Protein AF-A0A920JRN1-F1 (afdb_monomer)

Foldseek 3Di:
DDPVPDQEAEEEEAECPDPVQVVQVVVVVVVVVVVHHYHYDYDPAADDDPDAHQEYEYEDPVCVVNQVVSCVVHVNHAYAYAADPPDPPPVPHDDYDDPPDD

Mean predicted aligned error: 10.33 Å

Structure (mmCIF, N/CA/C/O backbone):
data_AF-A0A920JRN1-F1
#
_entry.id   AF-A0A920JRN1-F1
#
loop_
_atom_site.group_PDB
_atom_site.id
_atom_site.type_symbol
_atom_site.label_atom_id
_atom_site.label_alt_id
_atom_site.label_comp_id
_atom_site.label_asym_id
_atom_site.label_entity_id
_atom_site.label_seq_id
_atom_site.pdbx_PDB_ins_code
_atom_site.Cartn_x
_atom_site.Cartn_y
_atom_site.Cartn_z
_atom_site.occupancy
_atom_site.B_iso_or_equiv
_atom_site.auth_seq_id
_atom_site.auth_comp_id
_atom_site.auth_asym_id
_atom_site.auth_atom_id
_atom_site.pdbx_PDB_model_num
ATOM 1 N N . MET A 1 1 ? -15.889 -10.447 0.882 1.00 42.00 1 MET A N 1
ATOM 2 C CA . MET A 1 1 ? -16.124 -9.885 2.232 1.00 42.00 1 MET A CA 1
ATOM 3 C C . MET A 1 1 ? -15.743 -8.413 2.222 1.00 42.00 1 MET A C 1
ATOM 5 O O . MET A 1 1 ? -14.737 -8.068 1.616 1.00 42.00 1 MET A O 1
ATOM 9 N N . SER A 1 2 ? -16.581 -7.541 2.784 1.00 43.56 2 SER A N 1
ATOM 10 C CA . SER A 1 2 ? -16.414 -6.084 2.690 1.00 43.56 2 SER A CA 1
ATOM 11 C C . SER A 1 2 ? -15.403 -5.582 3.729 1.00 43.56 2 SER A C 1
ATOM 13 O O . SER A 1 2 ? -15.523 -5.927 4.901 1.00 43.56 2 SER A O 1
ATOM 15 N N . LEU A 1 3 ? -14.451 -4.722 3.333 1.00 55.94 3 LEU A N 1
ATOM 16 C CA . LEU A 1 3 ? -13.440 -4.097 4.218 1.00 55.94 3 LEU A CA 1
ATOM 17 C C . LEU A 1 3 ? -14.038 -3.385 5.450 1.00 55.94 3 LEU A C 1
ATOM 19 O O . LEU A 1 3 ? -13.334 -3.086 6.416 1.00 55.94 3 LEU A O 1
ATOM 23 N N . LYS A 1 4 ? -15.347 -3.108 5.434 1.00 52.81 4 LYS A N 1
ATOM 24 C CA . LYS A 1 4 ? -16.069 -2.517 6.563 1.00 52.81 4 LYS A CA 1
ATOM 25 C C . LYS A 1 4 ? -16.110 -3.432 7.794 1.00 52.81 4 LYS A C 1
ATOM 27 O O . LYS A 1 4 ? -16.035 -2.899 8.891 1.00 52.81 4 LYS A O 1
ATOM 32 N N . GLN A 1 5 ? -16.131 -4.757 7.627 1.00 54.44 5 GLN A N 1
ATOM 33 C CA . GLN A 1 5 ? -16.339 -5.722 8.723 1.00 54.44 5 GLN A CA 1
ATOM 34 C C . GLN A 1 5 ? -15.051 -6.262 9.368 1.00 54.44 5 GLN A C 1
ATOM 36 O O . GLN A 1 5 ? -15.131 -7.003 10.339 1.00 54.44 5 GLN A O 1
ATOM 41 N N . LYS A 1 6 ? -13.870 -5.920 8.841 1.00 61.44 6 LYS A N 1
ATOM 42 C CA . LYS A 1 6 ? -12.588 -6.355 9.414 1.00 61.44 6 LYS A CA 1
ATOM 43 C C . LYS A 1 6 ? -12.143 -5.387 10.514 1.00 61.44 6 LYS A C 1
ATOM 45 O O . LYS A 1 6 ? -12.076 -4.179 10.253 1.00 61.44 6 LYS A O 1
ATOM 50 N N . GLU A 1 7 ? -11.869 -5.925 11.704 1.00 68.50 7 GLU A N 1
ATOM 51 C CA . GLU A 1 7 ? -11.323 -5.192 12.861 1.00 68.50 7 GLU A CA 1
ATOM 52 C C . GLU A 1 7 ? -9.880 -4.736 12.612 1.00 68.50 7 GLU A C 1
ATOM 54 O O . GLU A 1 7 ? -9.510 -3.621 12.973 1.00 68.50 7 GLU A O 1
ATOM 59 N N . GLU A 1 8 ? -9.106 -5.556 11.896 1.00 81.44 8 GLU A N 1
ATOM 60 C CA . GLU A 1 8 ? -7.723 -5.276 11.521 1.00 81.44 8 GLU A CA 1
ATOM 61 C C . GLU A 1 8 ? -7.555 -5.297 9.995 1.00 81.44 8 GLU A C 1
ATOM 63 O O . GLU A 1 8 ? -7.999 -6.230 9.316 1.00 81.44 8 GLU A O 1
ATOM 68 N N . ILE A 1 9 ? -6.921 -4.259 9.443 1.00 87.38 9 ILE A N 1
ATOM 69 C CA . ILE 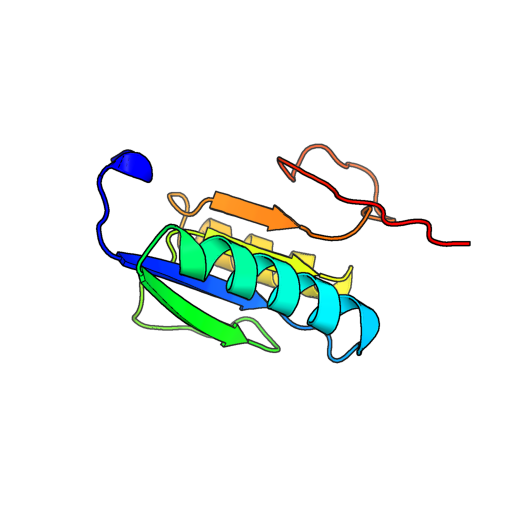A 1 9 ? -6.633 -4.131 8.010 1.00 87.38 9 ILE A CA 1
ATOM 70 C C . ILE A 1 9 ? -5.138 -4.332 7.778 1.00 87.38 9 ILE A C 1
ATOM 72 O O . ILE A 1 9 ? -4.314 -3.602 8.326 1.00 87.38 9 ILE A O 1
ATOM 76 N N . THR A 1 10 ? -4.784 -5.287 6.914 1.00 89.69 10 THR A N 1
ATOM 77 C CA . THR A 1 10 ? -3.394 -5.471 6.478 1.00 89.69 10 THR A CA 1
ATOM 78 C C . THR A 1 10 ? -3.097 -4.609 5.254 1.00 89.69 10 THR A C 1
AT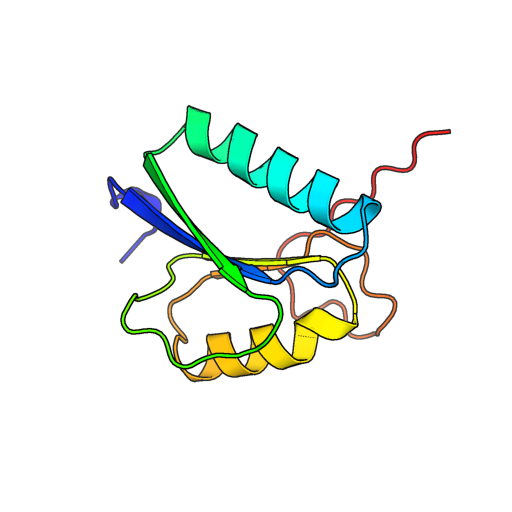OM 80 O O . THR A 1 10 ? -3.723 -4.764 4.203 1.00 89.69 10 THR A O 1
ATOM 83 N N . ILE A 1 11 ? -2.124 -3.713 5.384 1.00 89.62 11 ILE A N 1
ATOM 84 C CA . ILE A 1 11 ? -1.667 -2.799 4.342 1.00 89.62 11 ILE A CA 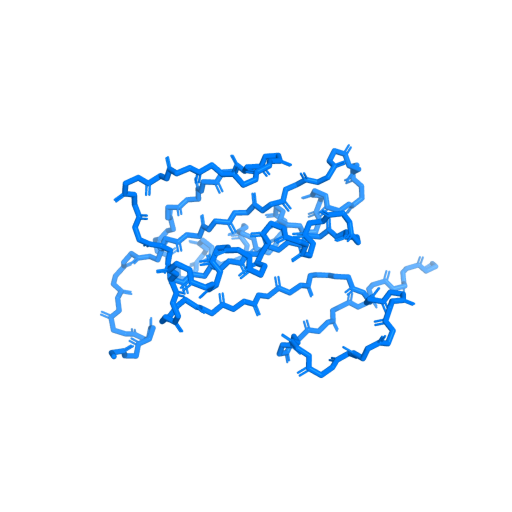1
ATOM 85 C C . ILE A 1 11 ? -0.264 -3.198 3.896 1.00 89.62 11 ILE A C 1
ATOM 87 O O . ILE A 1 11 ? 0.647 -3.301 4.712 1.00 89.62 11 ILE A O 1
ATOM 91 N N . TRP A 1 12 ? -0.080 -3.377 2.592 1.00 91.25 12 TRP A N 1
ATOM 92 C CA . TRP A 1 12 ? 1.234 -3.504 1.965 1.00 91.25 12 TRP A CA 1
ATOM 93 C C . TRP A 1 12 ? 1.604 -2.184 1.306 1.00 91.25 12 TRP A C 1
ATOM 95 O O . TRP A 1 12 ? 0.927 -1.750 0.378 1.00 91.25 12 TRP A O 1
ATOM 105 N N . ALA A 1 13 ? 2.655 -1.536 1.794 1.00 88.38 13 ALA A N 1
ATOM 106 C CA . ALA A 1 13 ? 3.118 -0.239 1.333 1.00 88.38 13 ALA A CA 1
ATOM 107 C C . ALA A 1 13 ? 4.419 -0.387 0.537 1.00 88.38 13 ALA A C 1
ATOM 109 O O . ALA A 1 13 ? 5.472 -0.6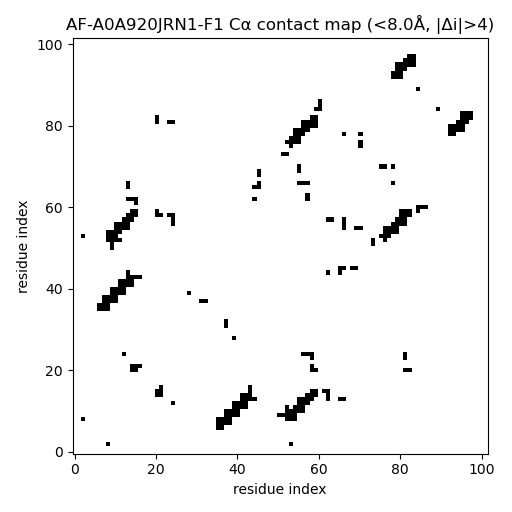69 1.102 1.00 88.38 13 ALA A O 1
ATOM 110 N N . PHE A 1 14 ? 4.356 -0.160 -0.774 1.00 86.25 14 PHE A N 1
ATOM 111 C CA . PHE A 1 14 ? 5.528 -0.137 -1.642 1.00 86.25 14 PHE A CA 1
ATOM 112 C C . PHE A 1 14 ? 6.151 1.263 -1.673 1.00 86.25 14 PHE A C 1
ATOM 114 O O . PHE A 1 14 ? 5.511 2.222 -2.123 1.00 86.25 14 PHE A O 1
ATOM 121 N N . LYS A 1 15 ? 7.402 1.375 -1.220 1.00 82.12 15 LYS A N 1
ATOM 122 C CA . LYS A 1 15 ? 8.181 2.623 -1.179 1.00 82.12 15 LYS A CA 1
ATOM 123 C C . LYS A 1 15 ? 9.268 2.598 -2.255 1.00 82.12 15 LYS A C 1
ATOM 125 O O . LYS A 1 15 ? 9.913 1.579 -2.461 1.00 82.12 15 LYS A O 1
ATOM 130 N N . ASP A 1 16 ? 9.471 3.717 -2.957 1.00 74.19 16 ASP A N 1
ATOM 131 C CA . ASP A 1 16 ? 10.533 3.853 -3.975 1.00 74.19 16 ASP A CA 1
ATOM 132 C C . ASP A 1 16 ? 11.784 4.598 -3.466 1.00 74.19 16 ASP A C 1
ATOM 134 O O . ASP A 1 16 ? 12.641 4.982 -4.264 1.00 74.19 16 ASP A O 1
ATOM 138 N N . GLY A 1 17 ? 11.879 4.830 -2.151 1.00 70.62 17 GLY A N 1
ATOM 139 C CA . GLY A 1 17 ? 12.982 5.546 -1.505 1.00 70.62 17 GLY A CA 1
ATOM 140 C C . GLY A 1 17 ? 12.942 7.071 -1.666 1.00 70.62 17 GLY A C 1
ATOM 141 O O . GLY A 1 17 ? 13.810 7.776 -1.143 1.00 70.62 17 GLY A O 1
ATOM 142 N N . LYS A 1 18 ? 11.964 7.637 -2.391 1.00 76.00 18 LYS A N 1
ATOM 143 C CA . LYS A 1 18 ? 11.842 9.094 -2.524 1.00 76.00 18 LYS A CA 1
ATOM 144 C C . LYS A 1 18 ? 11.084 9.672 -1.337 1.00 76.00 18 LYS A C 1
ATOM 146 O O . LYS A 1 18 ? 9.882 9.469 -1.183 1.00 76.00 18 LYS A O 1
ATOM 151 N N . LYS A 1 19 ? 11.766 10.524 -0.563 1.00 72.81 19 LYS A N 1
ATOM 152 C CA . LYS A 1 19 ? 11.233 11.191 0.645 1.00 72.81 19 LYS A CA 1
ATOM 153 C C . LYS A 1 19 ? 9.853 11.845 0.462 1.00 72.81 19 LYS A C 1
ATOM 155 O O . LYS A 1 19 ? 9.062 11.871 1.399 1.00 72.81 19 LYS A O 1
ATOM 160 N N . GLY A 1 20 ? 9.550 12.385 -0.723 1.00 68.62 20 GLY A N 1
ATOM 161 C CA . GLY A 1 20 ? 8.232 12.963 -1.018 1.00 68.62 20 GLY A CA 1
ATOM 162 C C . GLY A 1 20 ? 7.110 11.920 -1.095 1.00 68.62 20 GLY A C 1
ATOM 163 O O . GLY A 1 20 ? 6.018 12.154 -0.588 1.00 68.62 20 GLY A O 1
ATOM 164 N N . HIS A 1 21 ? 7.395 10.758 -1.679 1.00 74.25 21 HIS A N 1
ATOM 165 C CA . HIS A 1 21 ? 6.450 9.652 -1.842 1.00 74.25 21 HIS A CA 1
ATOM 166 C C . HIS A 1 21 ? 6.180 8.962 -0.502 1.00 74.25 21 HIS A C 1
ATOM 168 O O . HIS A 1 21 ? 5.036 8.683 -0.149 1.00 74.25 21 HIS A O 1
ATOM 174 N N . GLU A 1 22 ? 7.233 8.760 0.289 1.00 77.94 22 GLU A N 1
ATOM 175 C CA . GLU A 1 22 ? 7.131 8.154 1.617 1.00 77.94 22 GLU A CA 1
ATOM 176 C C . GLU A 1 22 ? 6.326 9.015 2.587 1.00 77.94 22 GLU A C 1
ATOM 178 O O . GLU A 1 22 ? 5.503 8.486 3.329 1.00 77.94 22 GLU A O 1
ATOM 183 N N . LYS A 1 23 ? 6.491 10.346 2.545 1.00 78.19 23 LYS A N 1
ATOM 184 C CA . LYS A 1 23 ? 5.672 11.260 3.355 1.00 78.19 23 LYS A CA 1
ATOM 185 C C . LYS A 1 23 ? 4.180 11.095 3.076 1.00 78.19 23 LYS A C 1
ATOM 187 O O . LYS A 1 23 ? 3.393 11.110 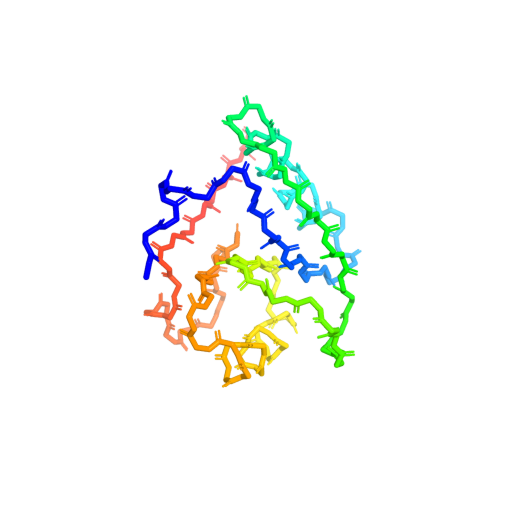4.014 1.00 78.19 23 LYS A O 1
ATOM 192 N N . GLN A 1 24 ? 3.794 10.917 1.812 1.00 77.81 24 GLN A N 1
ATOM 193 C CA . GLN A 1 24 ? 2.392 10.711 1.440 1.00 77.81 24 GLN A CA 1
ATOM 194 C C . GLN A 1 24 ? 1.865 9.360 1.931 1.00 77.81 24 GLN A C 1
ATOM 196 O O . GLN A 1 24 ? 0.772 9.303 2.489 1.00 77.81 24 GLN A O 1
ATOM 201 N N . ILE A 1 25 ? 2.646 8.286 1.758 1.00 82.56 25 ILE A N 1
ATOM 202 C CA . ILE A 1 25 ? 2.298 6.947 2.257 1.00 82.56 25 ILE A CA 1
ATOM 203 C C . ILE A 1 25 ? 2.105 6.980 3.775 1.00 82.56 25 ILE A C 1
ATOM 205 O O . ILE A 1 25 ? 1.069 6.546 4.274 1.00 82.56 25 ILE A O 1
ATOM 209 N N . ASN A 1 26 ? 3.073 7.543 4.497 1.00 82.75 26 ASN A N 1
ATOM 210 C CA . ASN A 1 26 ? 3.040 7.614 5.953 1.00 82.75 26 ASN A CA 1
ATOM 211 C C . ASN A 1 26 ? 1.873 8.476 6.452 1.00 82.75 26 ASN A C 1
ATOM 213 O O . ASN A 1 26 ? 1.216 8.095 7.415 1.00 82.75 26 ASN A O 1
ATOM 217 N N . ALA A 1 27 ? 1.576 9.599 5.786 1.00 84.56 27 ALA A N 1
ATOM 218 C CA . ALA A 1 27 ? 0.422 10.428 6.123 1.00 84.56 27 ALA A CA 1
ATOM 219 C C . ALA A 1 27 ? -0.894 9.652 5.960 1.00 84.56 27 ALA A C 1
ATOM 221 O O . ALA A 1 27 ? -1.709 9.640 6.876 1.00 84.56 27 ALA A O 1
ATOM 222 N N . LEU A 1 28 ? -1.077 8.935 4.843 1.00 82.50 28 LEU A N 1
ATOM 223 C CA . LEU A 1 28 ? -2.280 8.126 4.624 1.00 82.50 28 LEU A CA 1
ATOM 224 C C . LEU A 1 28 ? -2.423 7.015 5.675 1.00 82.50 28 LEU A C 1
ATOM 226 O O . LEU A 1 28 ? -3.514 6.789 6.189 1.00 82.50 28 LEU A O 1
ATOM 230 N N . ILE A 1 2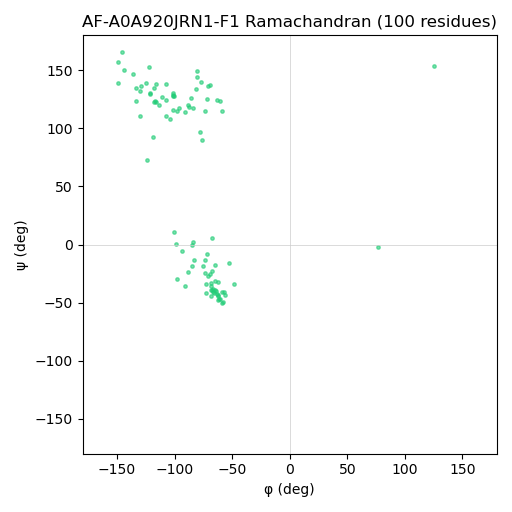9 ? -1.331 6.320 5.994 1.00 85.06 29 ILE A N 1
ATOM 231 C CA . ILE A 1 29 ? -1.320 5.266 7.015 1.00 85.06 29 ILE A CA 1
ATOM 232 C C . ILE A 1 29 ? -1.663 5.837 8.391 1.00 85.06 29 ILE A C 1
ATOM 234 O O . ILE A 1 29 ? -2.476 5.250 9.102 1.00 85.06 29 ILE A O 1
ATOM 238 N N . SER A 1 30 ? -1.076 6.982 8.748 1.00 83.88 30 SER A N 1
ATOM 239 C CA . SER A 1 30 ? -1.339 7.668 10.014 1.00 83.88 30 SER A CA 1
ATOM 240 C C . SER A 1 30 ? -2.820 8.009 10.151 1.00 83.88 30 SER A C 1
ATOM 242 O O . SER A 1 30 ? -3.437 7.639 11.146 1.00 83.88 30 SER A O 1
ATOM 244 N N . GLU A 1 31 ? -3.421 8.621 9.130 1.00 84.62 31 GLU A N 1
ATOM 245 C CA . GLU A 1 31 ? -4.856 8.928 9.117 1.00 84.62 31 GLU A CA 1
ATOM 246 C C . GLU A 1 31 ? -5.713 7.661 9.216 1.00 84.62 31 GLU A C 1
ATOM 248 O O . GLU A 1 31 ? -6.604 7.573 10.054 1.00 84.62 31 GLU A O 1
ATOM 253 N N . LEU A 1 32 ? -5.417 6.622 8.428 1.00 82.12 32 LEU A N 1
ATOM 254 C CA . LEU A 1 32 ? -6.173 5.366 8.475 1.00 82.12 32 LEU A CA 1
ATOM 255 C C . LEU A 1 32 ? -6.077 4.675 9.847 1.00 82.12 32 LEU A C 1
ATOM 257 O O . LEU A 1 32 ? -7.043 4.033 10.268 1.00 82.12 32 LEU A O 1
ATOM 261 N N . SER A 1 33 ? -4.945 4.821 10.544 1.00 85.00 33 SER A N 1
ATOM 262 C CA . SER A 1 33 ? -4.721 4.213 11.860 1.00 85.00 33 SER A CA 1
ATOM 263 C C . SER A 1 33 ? -5.607 4.815 12.951 1.00 85.00 33 SER A C 1
ATOM 265 O O . SER A 1 33 ? -5.909 4.143 13.934 1.00 85.00 33 SER A O 1
ATOM 267 N N . GLN A 1 34 ? -6.088 6.049 12.755 1.00 82.06 34 GLN A N 1
ATOM 268 C CA . GLN A 1 34 ? -7.034 6.696 13.667 1.00 82.06 34 GLN A CA 1
ATOM 269 C C . GLN A 1 34 ? -8.434 6.077 13.596 1.00 82.06 34 GLN A C 1
ATOM 271 O O . GLN A 1 34 ? -9.178 6.119 14.573 1.00 82.06 34 GLN A O 1
ATOM 276 N N . PHE A 1 35 ? -8.803 5.500 12.450 1.00 80.94 35 PHE A N 1
ATOM 277 C CA . PHE A 1 35 ? -10.138 4.940 12.233 1.00 80.94 35 PHE A CA 1
ATOM 278 C C . PHE A 1 35 ? -10.199 3.427 12.448 1.00 80.94 35 PHE A C 1
ATOM 280 O O . PHE A 1 35 ? -11.265 2.907 12.781 1.00 80.94 35 PHE A O 1
ATOM 287 N N . LYS A 1 36 ? -9.098 2.701 12.208 1.00 81.94 36 LYS A N 1
ATOM 288 C CA . LYS A 1 36 ? -9.035 1.234 12.303 1.00 81.94 36 LYS A CA 1
ATOM 289 C C . LYS A 1 36 ? -7.653 0.742 12.718 1.00 81.94 36 LYS A C 1
ATOM 291 O O . LYS A 1 36 ? -6.648 1.395 12.466 1.00 81.94 36 LYS A O 1
ATOM 296 N N . GLN A 1 37 ? -7.599 -0.464 13.278 1.00 84.69 37 GLN A N 1
ATOM 297 C CA . GLN A 1 37 ? -6.337 -1.124 13.594 1.00 84.69 37 GLN A CA 1
ATOM 298 C C . GLN A 1 37 ? -5.656 -1.580 12.294 1.00 84.69 37 GLN A C 1
ATOM 300 O O . GLN A 1 37 ? -6.268 -2.261 11.466 1.00 84.69 37 GLN A O 1
ATOM 305 N N . LEU A 1 38 ? -4.406 -1.161 12.082 1.00 87.00 38 LEU A N 1
ATOM 306 C CA . LEU A 1 38 ? -3.668 -1.423 10.847 1.00 87.00 38 LEU A CA 1
ATOM 307 C C . LEU A 1 38 ? -2.423 -2.262 11.112 1.00 87.00 38 LEU A C 1
ATOM 309 O O . LEU A 1 38 ? -1.621 -1.934 11.983 1.00 87.00 38 LEU A O 1
ATOM 313 N N . LYS A 1 39 ? -2.210 -3.277 10.274 1.00 88.75 39 LYS A N 1
ATOM 314 C CA . LYS A 1 39 ? -0.916 -3.947 10.122 1.00 88.75 39 LYS A CA 1
ATOM 315 C C . LYS A 1 39 ? -0.264 -3.484 8.840 1.00 88.75 39 LYS A C 1
ATOM 317 O O . LYS A 1 39 ? -0.713 -3.837 7.754 1.00 88.75 39 LYS A O 1
ATOM 322 N N . VAL A 1 40 ? 0.782 -2.687 8.972 1.00 87.88 40 VAL A N 1
ATOM 323 C CA . VAL A 1 40 ? 1.502 -2.119 7.836 1.00 87.88 40 VAL A CA 1
ATOM 324 C C . VAL A 1 40 ? 2.771 -2.921 7.606 1.00 87.88 40 VAL A C 1
ATOM 326 O O . VAL A 1 40 ? 3.570 -3.096 8.521 1.00 87.88 40 VAL A O 1
ATOM 329 N N . TYR A 1 41 ? 2.955 -3.371 6.372 1.00 88.81 41 TYR A N 1
ATOM 330 C CA . TYR A 1 41 ? 4.182 -3.993 5.896 1.00 88.81 41 TYR A CA 1
ATOM 331 C C . TYR A 1 41 ? 4.766 -3.128 4.791 1.00 88.81 41 TYR A C 1
ATOM 333 O O . TYR A 1 41 ? 4.084 -2.820 3.813 1.00 88.81 41 TYR A O 1
ATOM 341 N N . GLU A 1 42 ? 6.012 -2.711 4.964 1.00 87.31 42 GLU A N 1
ATOM 342 C CA . GLU A 1 42 ? 6.702 -1.844 4.019 1.00 87.31 42 GLU A CA 1
ATOM 343 C C . GLU A 1 42 ? 7.643 -2.668 3.153 1.00 87.31 42 GLU A C 1
ATOM 345 O O . GLU A 1 42 ? 8.442 -3.451 3.662 1.00 87.31 42 GLU A O 1
ATOM 350 N N . PHE A 1 43 ? 7.554 -2.472 1.843 1.00 84.19 43 PHE A N 1
ATOM 351 C CA . PHE A 1 43 ? 8.337 -3.207 0.865 1.00 84.19 43 PHE A CA 1
ATOM 352 C C . PHE A 1 43 ? 9.013 -2.237 -0.099 1.00 84.19 43 PHE A C 1
ATOM 354 O O . PHE A 1 43 ? 8.390 -1.304 -0.608 1.00 84.19 43 PHE A O 1
ATOM 361 N N . ASN A 1 44 ? 10.282 -2.488 -0.402 1.00 79.62 44 ASN A N 1
ATOM 362 C CA . ASN A 1 44 ? 10.990 -1.773 -1.469 1.00 79.62 44 ASN A CA 1
ATOM 363 C C . ASN A 1 44 ? 10.808 -2.470 -2.831 1.00 79.62 44 ASN A C 1
ATOM 365 O O . ASN A 1 44 ? 10.896 -1.837 -3.881 1.00 79.62 44 ASN A O 1
ATOM 369 N N . SER A 1 45 ? 10.518 -3.772 -2.814 1.00 77.81 45 SER A N 1
ATOM 370 C CA . SER A 1 45 ? 10.334 -4.630 -3.985 1.00 77.81 45 SER A CA 1
ATOM 371 C C . SER A 1 45 ? 9.274 -5.696 -3.721 1.00 77.81 45 SER A C 1
ATOM 373 O O . SER A 1 45 ? 8.876 -5.928 -2.586 1.00 77.81 45 SER A O 1
ATOM 375 N N . TRP A 1 46 ? 8.795 -6.342 -4.785 1.00 77.25 46 TRP A N 1
ATOM 376 C CA . TRP A 1 46 ? 7.909 -7.501 -4.666 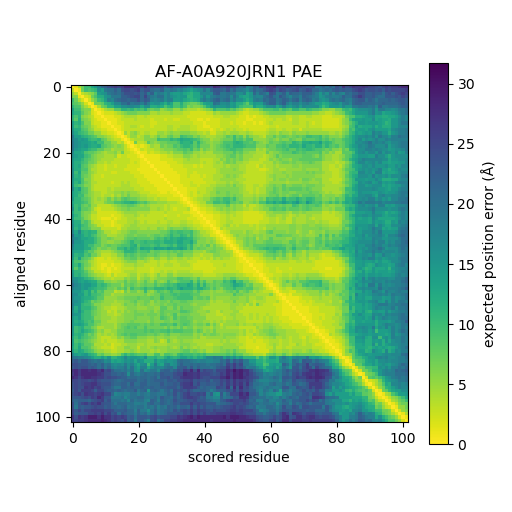1.00 77.25 46 TRP A CA 1
ATOM 377 C C . TRP A 1 46 ? 8.627 -8.658 -3.963 1.00 77.25 46 TRP A C 1
ATOM 379 O O . TRP A 1 46 ? 9.667 -9.105 -4.446 1.00 77.25 46 TRP A O 1
ATOM 389 N N . GLU A 1 47 ? 8.041 -9.157 -2.877 1.00 76.38 47 GLU A N 1
ATOM 390 C CA . GLU A 1 47 ? 8.530 -10.306 -2.115 1.00 76.38 47 GLU A CA 1
ATOM 391 C C . GLU A 1 47 ? 7.361 -11.232 -1.763 1.00 76.38 47 GLU A C 1
ATOM 393 O O . GLU A 1 47 ? 6.232 -10.780 -1.559 1.00 76.38 47 GLU A O 1
ATOM 398 N N . VAL A 1 48 ? 7.623 -12.541 -1.705 1.00 74.31 48 VAL A N 1
ATOM 399 C CA . VAL A 1 48 ? 6.621 -13.522 -1.273 1.00 74.31 48 VAL A CA 1
ATOM 400 C C . VAL A 1 48 ? 6.464 -13.395 0.235 1.00 74.31 48 VAL A C 1
ATOM 402 O O . VAL A 1 48 ? 7.394 -13.682 0.986 1.00 74.31 48 VAL A O 1
ATOM 405 N N . HIS A 1 49 ? 5.286 -12.971 0.676 1.00 76.94 49 HIS A N 1
ATOM 406 C CA . HIS A 1 49 ? 4.997 -12.762 2.086 1.00 76.94 49 HIS A CA 1
ATOM 407 C C . HIS A 1 49 ? 3.767 -13.572 2.506 1.00 76.94 49 HIS A C 1
ATOM 409 O O . HIS A 1 49 ? 2.780 -13.649 1.779 1.00 76.94 49 HIS A O 1
ATOM 415 N N . SER A 1 50 ? 3.817 -14.181 3.693 1.00 76.88 50 SER A N 1
ATOM 416 C CA . SER A 1 50 ? 2.761 -15.083 4.181 1.00 76.88 50 SER A CA 1
ATOM 417 C C . SER A 1 50 ? 1.481 -14.362 4.624 1.00 76.88 50 SER A C 1
ATOM 419 O O . SER A 1 50 ? 0.458 -15.006 4.853 1.00 76.88 50 SER A O 1
ATOM 421 N N . SER A 1 51 ? 1.521 -13.036 4.791 1.00 80.19 51 SER A N 1
ATOM 422 C CA . SER A 1 51 ? 0.332 -12.246 5.142 1.00 80.19 51 SER A CA 1
ATOM 423 C C . SER A 1 51 ? -0.536 -11.969 3.913 1.00 80.19 51 SER A C 1
ATOM 425 O O . SER A 1 51 ? -0.044 -11.864 2.798 1.00 80.19 51 SER A O 1
ATOM 427 N N . LYS A 1 52 ? -1.854 -11.854 4.099 1.00 83.12 52 LYS A N 1
ATOM 428 C CA . LYS A 1 52 ? -2.780 -11.522 3.011 1.00 83.12 52 LYS A CA 1
ATOM 429 C C . LYS A 1 52 ? -3.093 -10.024 3.051 1.00 83.12 52 LYS A C 1
ATOM 431 O O . LYS A 1 52 ? -3.725 -9.596 4.019 1.00 83.12 52 LYS A O 1
ATOM 436 N N . PRO A 1 53 ? -2.711 -9.229 2.037 1.00 86.81 53 PRO A N 1
ATOM 437 C CA . PRO A 1 53 ? -3.032 -7.812 2.014 1.00 86.81 53 PRO A CA 1
ATOM 438 C C . PRO A 1 53 ? -4.531 -7.597 1.804 1.00 86.81 53 PRO A C 1
ATOM 440 O O . PRO A 1 53 ? -5.167 -8.231 0.959 1.00 86.81 53 PRO A O 1
ATOM 443 N N . ASP A 1 54 ? -5.087 -6.656 2.555 1.00 86.69 54 ASP A N 1
ATOM 444 C CA . ASP A 1 54 ? -6.411 -6.089 2.306 1.00 86.69 54 ASP A CA 1
ATOM 445 C C . ASP A 1 54 ? -6.301 -4.859 1.399 1.00 86.69 54 ASP A C 1
ATOM 447 O O . ASP A 1 54 ? -7.161 -4.621 0.545 1.00 86.69 54 ASP A O 1
ATOM 451 N N . ILE A 1 55 ? -5.223 -4.090 1.577 1.00 86.50 55 ILE A N 1
ATOM 452 C CA . ILE A 1 55 ? -4.909 -2.890 0.807 1.00 86.50 55 ILE A CA 1
ATOM 453 C C . ILE A 1 55 ? -3.438 -2.938 0.383 1.00 86.50 55 ILE A C 1
ATOM 455 O O . ILE A 1 55 ? -2.554 -3.227 1.181 1.00 86.50 55 ILE A O 1
ATOM 459 N N . ILE A 1 56 ? -3.178 -2.623 -0.877 1.00 88.62 56 ILE A N 1
ATOM 460 C CA . ILE A 1 56 ? -1.855 -2.452 -1.465 1.00 88.62 56 ILE A CA 1
ATOM 461 C C . ILE A 1 56 ? -1.724 -0.977 -1.840 1.00 88.62 56 ILE A C 1
ATOM 463 O O . ILE A 1 56 ? -2.509 -0.472 -2.640 1.00 88.62 56 ILE A O 1
ATOM 467 N N . ILE A 1 57 ? -0.745 -0.285 -1.271 1.00 87.56 57 ILE A N 1
ATOM 468 C CA . ILE A 1 57 ? -0.485 1.138 -1.482 1.00 87.56 57 ILE A CA 1
ATOM 469 C C . ILE A 1 57 ? 0.883 1.289 -2.136 1.00 87.56 57 ILE A C 1
ATOM 471 O O . ILE A 1 57 ? 1.838 0.632 -1.733 1.00 87.56 57 ILE A O 1
ATOM 475 N N . GLY A 1 58 ? 1.003 2.176 -3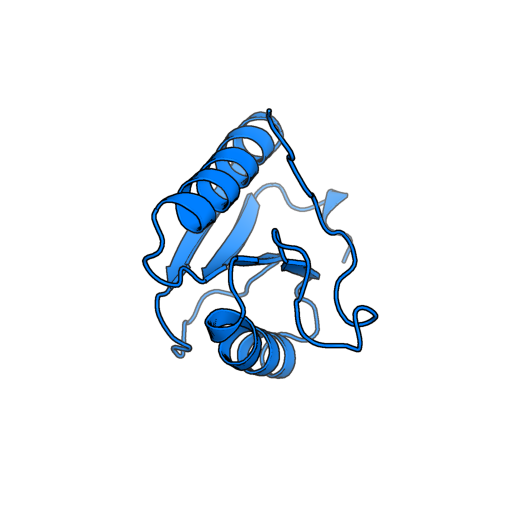.117 1.00 84.06 58 GLY A N 1
ATOM 476 C CA . GLY A 1 58 ? 2.305 2.564 -3.650 1.00 84.06 58 GLY A CA 1
ATOM 477 C C . GLY A 1 58 ? 2.356 4.033 -4.031 1.00 84.06 58 GLY A C 1
ATOM 478 O O . GLY A 1 58 ? 1.356 4.641 -4.418 1.00 84.06 58 GLY A O 1
ATOM 479 N N . ALA A 1 59 ? 3.545 4.614 -3.923 1.00 74.56 59 ALA A N 1
ATOM 480 C CA . ALA A 1 59 ? 3.814 5.972 -4.369 1.00 74.56 59 ALA A CA 1
ATOM 481 C C . ALA A 1 59 ? 5.072 5.960 -5.245 1.00 74.56 59 ALA A C 1
ATOM 483 O O . ALA A 1 59 ? 6.168 5.673 -4.772 1.00 74.56 59 ALA A O 1
ATOM 484 N N . GLY A 1 60 ? 4.888 6.204 -6.544 1.00 68.62 60 GLY A N 1
ATOM 485 C CA . GLY A 1 60 ? 5.971 6.280 -7.526 1.00 68.62 60 GLY A CA 1
ATOM 486 C C . GLY A 1 60 ? 5.794 5.339 -8.718 1.00 68.62 60 GLY A C 1
ATOM 487 O O . GLY A 1 60 ? 5.174 4.287 -8.634 1.00 68.62 60 GLY A O 1
ATOM 488 N N . ASN A 1 61 ? 6.380 5.697 -9.861 1.00 67.38 61 ASN A N 1
ATOM 489 C CA . ASN A 1 61 ? 6.226 4.919 -11.098 1.00 67.38 61 ASN A CA 1
ATOM 490 C C . ASN A 1 61 ? 6.928 3.545 -11.039 1.00 67.38 61 ASN A C 1
ATOM 492 O O . ASN A 1 61 ? 6.528 2.606 -11.725 1.00 67.38 61 ASN A O 1
ATOM 496 N N . ASN A 1 62 ? 7.959 3.421 -10.195 1.00 68.88 62 ASN A N 1
ATOM 497 C CA . ASN A 1 62 ? 8.706 2.176 -9.998 1.00 68.88 62 ASN A CA 1
ATOM 498 C C . ASN A 1 62 ? 7.938 1.149 -9.149 1.00 68.88 62 ASN A C 1
ATOM 500 O O . ASN A 1 62 ? 8.226 -0.040 -9.240 1.00 68.88 62 ASN A O 1
ATOM 504 N N . THR A 1 63 ? 6.923 1.567 -8.383 1.00 73.50 63 THR A N 1
ATOM 505 C CA . THR A 1 63 ? 6.144 0.653 -7.530 1.00 73.50 63 THR A CA 1
ATOM 506 C C . THR A 1 63 ? 5.015 -0.044 -8.291 1.00 73.50 63 THR A C 1
ATOM 508 O O . THR A 1 63 ? 4.579 -1.120 -7.890 1.00 73.50 63 THR A O 1
ATOM 511 N N . HIS A 1 64 ? 4.607 0.476 -9.456 1.00 74.25 64 HIS A N 1
ATOM 512 C CA . HIS A 1 64 ? 3.510 -0.078 -10.257 1.00 74.25 64 HIS A CA 1
ATOM 513 C C . HIS A 1 64 ? 3.706 -1.554 -10.640 1.00 74.25 64 HIS A C 1
ATOM 515 O O . HIS A 1 64 ? 2.766 -2.341 -10.538 1.00 74.25 64 HIS A O 1
ATOM 521 N N . LYS A 1 65 ? 4.917 -1.956 -11.056 1.00 76.56 65 LYS A N 1
ATOM 522 C CA . LYS A 1 65 ? 5.202 -3.357 -11.424 1.00 76.56 65 LYS A CA 1
ATOM 523 C C . LYS A 1 65 ? 5.024 -4.295 -10.228 1.00 76.56 65 LYS A C 1
ATOM 525 O O . LYS A 1 65 ? 4.413 -5.350 -10.365 1.00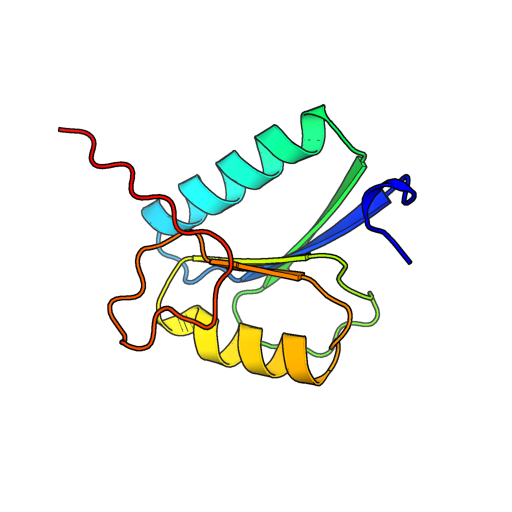 76.56 65 LYS A O 1
ATOM 530 N N . HIS A 1 66 ? 5.504 -3.884 -9.056 1.00 80.25 66 HIS A N 1
ATOM 531 C CA . HIS A 1 66 ? 5.377 -4.656 -7.821 1.00 80.25 66 HIS A CA 1
ATOM 532 C C . HIS A 1 66 ? 3.920 -4.751 -7.358 1.00 80.25 66 HIS A C 1
ATOM 534 O O . HIS A 1 66 ? 3.468 -5.825 -6.975 1.00 80.25 66 HIS A O 1
ATOM 540 N N . MET A 1 67 ? 3.151 -3.670 -7.500 1.00 77.25 67 MET A N 1
ATOM 541 C CA . MET A 1 67 ? 1.725 -3.655 -7.170 1.00 77.25 67 MET A CA 1
ATOM 542 C C . MET A 1 67 ? 0.891 -4.551 -8.091 1.00 77.25 67 MET A C 1
ATOM 544 O O . MET A 1 67 ? -0.032 -5.209 -7.620 1.00 77.25 67 MET A O 1
ATOM 548 N N . LEU A 1 68 ? 1.207 -4.609 -9.391 1.00 78.56 68 LEU A N 1
ATOM 549 C CA . LEU A 1 68 ? 0.523 -5.502 -10.332 1.00 78.56 68 LEU A CA 1
ATOM 550 C C . LEU A 1 68 ? 0.797 -6.979 -10.023 1.00 78.56 68 LEU A C 1
ATOM 552 O O . LEU A 1 68 ? -0.132 -7.783 -10.067 1.00 78.56 68 LEU A O 1
ATOM 556 N N . LEU A 1 69 ? 2.040 -7.327 -9.672 1.00 82.62 69 LEU A N 1
ATOM 557 C CA . LEU A 1 69 ? 2.389 -8.678 -9.217 1.00 82.62 69 LEU A CA 1
ATOM 558 C C . LEU A 1 69 ? 1.647 -9.026 -7.920 1.00 82.62 69 LEU A C 1
ATOM 560 O O . LEU A 1 69 ? 0.971 -10.050 -7.862 1.00 82.62 69 LEU A O 1
ATOM 564 N N . ALA A 1 70 ? 1.658 -8.117 -6.943 1.00 80.44 70 ALA A N 1
ATOM 565 C CA . ALA A 1 70 ? 0.930 -8.277 -5.688 1.00 80.44 70 ALA A CA 1
ATOM 566 C C . ALA A 1 70 ? -0.578 -8.459 -5.889 1.00 80.44 70 ALA A C 1
ATOM 568 O O . ALA A 1 70 ? -1.197 -9.302 -5.247 1.00 80.44 70 ALA A O 1
ATOM 569 N N . LYS A 1 71 ? -1.179 -7.702 -6.813 1.00 80.38 71 LYS A N 1
ATOM 570 C CA . LYS A 1 71 ? -2.600 -7.818 -7.157 1.00 80.38 71 LYS A CA 1
ATOM 571 C C . LYS A 1 71 ? -2.920 -9.130 -7.873 1.00 80.38 71 LYS A C 1
ATOM 573 O O . LYS A 1 71 ? -4.012 -9.658 -7.693 1.00 80.38 71 LYS A O 1
ATOM 578 N N . LYS A 1 72 ? -1.994 -9.658 -8.679 1.00 82.06 72 LYS A N 1
ATOM 579 C CA . LYS A 1 72 ? -2.164 -10.952 -9.352 1.00 82.06 72 LYS A CA 1
ATOM 580 C C . LYS A 1 72 ? -2.201 -12.103 -8.342 1.00 82.06 72 LYS A C 1
ATOM 582 O O . LYS A 1 72 ? -3.055 -12.972 -8.468 1.00 82.06 72 LYS A O 1
ATOM 587 N N . GLU A 1 73 ? -1.333 -12.063 -7.333 1.00 82.56 73 GLU A N 1
ATOM 588 C CA . GLU A 1 73 ? -1.313 -13.036 -6.228 1.00 82.56 73 GLU A CA 1
ATOM 589 C C . GLU A 1 73 ? -2.484 -12.835 -5.251 1.00 82.56 73 GLU A C 1
ATOM 591 O O . GLU A 1 73 ? -3.055 -13.787 -4.718 1.00 82.56 73 GLU A O 1
ATOM 596 N N . HIS A 1 74 ? -2.900 -11.583 -5.043 1.00 82.25 74 HIS A N 1
ATOM 597 C CA . HIS A 1 74 ? -3.978 -11.216 -4.128 1.00 82.25 74 HIS A CA 1
ATOM 598 C C . HIS A 1 74 ? -5.084 -10.419 -4.837 1.00 82.25 74 HIS A C 1
ATOM 600 O O . HIS A 1 74 ? -5.258 -9.226 -4.576 1.00 82.25 74 HIS A O 1
ATOM 606 N N . PRO A 1 75 ? -5.912 -11.070 -5.679 1.00 78.88 75 PRO A N 1
ATOM 607 C CA . PRO A 1 75 ? -6.947 -10.392 -6.469 1.00 78.88 75 PRO A CA 1
ATOM 608 C C . PRO A 1 75 ? -8.046 -9.745 -5.616 1.00 78.88 75 PRO A C 1
ATOM 610 O O . PRO A 1 75 ? -8.782 -8.885 -6.093 1.00 78.88 75 PRO A O 1
ATOM 613 N N . THR A 1 76 ? -8.167 -10.140 -4.346 1.00 80.62 76 THR A N 1
ATOM 614 C CA . THR A 1 76 ? -9.126 -9.561 -3.395 1.00 80.62 76 THR A CA 1
ATOM 615 C C . THR A 1 76 ? -8.636 -8.273 -2.732 1.00 80.62 76 THR A C 1
ATOM 617 O O . THR A 1 76 ? -9.433 -7.606 -2.073 1.00 80.62 76 THR A O 1
ATOM 620 N N . ALA A 1 77 ? -7.345 -7.947 -2.845 1.00 83.50 77 ALA A N 1
ATOM 621 C CA . ALA A 1 77 ? -6.761 -6.764 -2.226 1.00 83.50 77 ALA A CA 1
ATOM 622 C C . ALA A 1 77 ? -7.110 -5.503 -3.027 1.00 83.50 77 ALA A C 1
ATOM 624 O O . ALA A 1 77 ? -7.082 -5.499 -4.260 1.00 83.50 77 ALA A O 1
ATOM 625 N N . LYS A 1 78 ? -7.419 -4.406 -2.331 1.00 84.44 78 LYS A N 1
ATOM 626 C CA . LYS A 1 78 ? -7.630 -3.104 -2.979 1.00 84.44 78 LYS A CA 1
ATOM 627 C C . LYS A 1 78 ? -6.300 -2.431 -3.272 1.00 84.44 78 LYS A C 1
ATOM 629 O O . LYS A 1 78 ? -5.385 -2.528 -2.469 1.00 84.44 78 LYS A O 1
ATOM 634 N N . THR A 1 79 ? -6.189 -1.722 -4.388 1.00 80.38 79 THR A N 1
ATOM 635 C CA . THR A 1 79 ? -4.926 -1.107 -4.819 1.00 80.38 79 THR A CA 1
ATOM 636 C C . THR A 1 79 ? -5.063 0.415 -4.873 1.00 80.38 79 THR A C 1
ATOM 638 O O . THR A 1 79 ? -5.919 0.921 -5.590 1.00 80.38 79 THR A O 1
ATOM 641 N N . ILE A 1 80 ? -4.225 1.151 -4.140 1.00 81.44 80 ILE A N 1
ATOM 642 C CA . ILE A 1 80 ? -4.250 2.619 -4.042 1.00 81.44 80 ILE A CA 1
ATOM 643 C C . ILE A 1 80 ? -2.896 3.176 -4.488 1.00 81.44 80 ILE A C 1
ATOM 645 O O . ILE A 1 80 ? -1.859 2.757 -3.979 1.00 81.44 80 ILE A O 1
ATOM 649 N N . VAL A 1 81 ? -2.889 4.151 -5.399 1.00 77.69 81 VAL A N 1
ATOM 650 C CA . VAL A 1 81 ? -1.664 4.860 -5.797 1.00 77.69 81 VAL A CA 1
ATOM 651 C C . VAL A 1 81 ? -1.756 6.327 -5.412 1.00 77.69 81 VAL A C 1
ATOM 653 O O . VAL A 1 81 ? -2.665 7.037 -5.821 1.00 77.69 81 VAL A O 1
ATOM 656 N N . LEU A 1 82 ? -0.795 6.791 -4.617 1.00 65.50 82 LEU A N 1
ATOM 657 C CA . LEU A 1 82 ? -0.827 8.121 -3.997 1.00 65.50 82 LEU A CA 1
ATOM 658 C C . LEU A 1 82 ? -0.293 9.257 -4.881 1.00 65.50 82 LEU A C 1
ATOM 660 O O . LEU A 1 82 ? -0.318 10.414 -4.477 1.00 65.50 82 LEU A O 1
ATOM 664 N N . MET A 1 83 ? 0.144 8.956 -6.102 1.00 59.31 83 MET A N 1
ATOM 665 C CA . MET A 1 83 ? 0.678 9.944 -7.036 1.00 59.31 83 MET A CA 1
ATOM 666 C C . MET A 1 83 ? -0.102 9.971 -8.338 1.00 59.31 83 MET A C 1
ATOM 668 O O . MET A 1 83 ? -0.602 8.943 -8.785 1.00 59.31 83 MET A O 1
ATOM 672 N N . LYS A 1 84 ? -0.116 11.129 -9.012 1.00 45.66 84 LYS A N 1
ATOM 673 C CA . LYS A 1 84 ? -0.542 11.200 -10.412 1.00 45.66 84 LYS A CA 1
ATOM 674 C C . LYS A 1 84 ? 0.372 10.283 -11.238 1.00 45.66 84 LYS A C 1
ATOM 676 O O . LYS A 1 84 ? 1.563 10.585 -11.341 1.00 45.66 84 LYS A O 1
ATOM 681 N N . PRO A 1 85 ? -0.139 9.195 -11.837 1.00 42.78 85 PRO A N 1
ATOM 682 C CA . PRO A 1 85 ? 0.663 8.390 -12.742 1.00 42.78 85 PRO A CA 1
ATOM 683 C C . PRO A 1 85 ? 1.083 9.289 -13.907 1.00 42.78 85 PRO A C 1
ATOM 685 O O . PRO A 1 85 ? 0.234 9.880 -14.575 1.00 42.78 85 PRO A O 1
ATOM 688 N N . SER A 1 86 ? 2.385 9.418 -14.165 1.00 45.78 86 SER A N 1
ATOM 689 C CA . SER A 1 86 ? 2.874 10.015 -15.417 1.00 45.78 86 SER A CA 1
ATOM 690 C C . SER A 1 86 ? 2.657 9.080 -16.616 1.00 45.78 86 SER A C 1
ATOM 692 O O . SER A 1 86 ? 2.826 9.488 -17.761 1.00 45.78 86 SER A O 1
ATOM 694 N N . MET A 1 87 ? 2.236 7.839 -16.357 1.00 44.53 87 MET A N 1
ATOM 695 C CA . MET A 1 87 ? 1.879 6.833 -17.348 1.00 44.53 87 MET A CA 1
ATOM 696 C C . MET A 1 87 ? 0.363 6.831 -17.563 1.00 44.53 87 MET A C 1
ATOM 698 O O . MET A 1 87 ? -0.409 6.525 -16.654 1.00 44.53 87 MET A O 1
ATOM 702 N N . ARG A 1 88 ? -0.069 7.138 -18.789 1.00 50.78 88 ARG A N 1
ATOM 703 C CA . ARG A 1 88 ? -1.388 6.710 -19.275 1.00 50.78 88 ARG A CA 1
ATOM 704 C C . ARG A 1 88 ? -1.321 5.186 -19.504 1.00 50.78 88 ARG A C 1
ATOM 706 O O . ARG A 1 88 ? -0.321 4.750 -20.071 1.00 50.78 88 ARG A O 1
ATOM 713 N N . PRO A 1 89 ? -2.329 4.385 -19.107 1.00 54.19 89 PRO A N 1
ATOM 714 C CA . PRO A 1 89 ? -3.679 4.777 -18.711 1.00 54.19 89 PRO A CA 1
ATOM 715 C C . PRO A 1 89 ? -3.885 4.793 -17.186 1.00 54.19 89 PRO A C 1
ATOM 717 O O . PRO A 1 89 ? -3.690 3.805 -16.486 1.00 54.19 89 PRO A O 1
ATOM 720 N N . THR A 1 90 ? -4.399 5.918 -16.695 1.00 49.47 90 THR A N 1
ATOM 721 C CA . THR A 1 90 ? -4.800 6.222 -15.309 1.00 49.47 90 THR A CA 1
ATOM 722 C C . THR A 1 90 ? -6.018 5.438 -14.795 1.00 49.47 90 THR A C 1
ATOM 724 O O . THR A 1 90 ? -6.483 5.704 -13.694 1.00 49.47 90 THR A O 1
ATOM 727 N N . GLN A 1 91 ? -6.548 4.479 -15.561 1.00 50.00 91 GLN A N 1
ATOM 728 C CA . GLN A 1 91 ? -7.775 3.730 -15.240 1.00 50.00 91 GLN A CA 1
ATOM 729 C C . GLN A 1 91 ? -7.561 2.524 -14.308 1.00 50.00 91 GLN A C 1
ATOM 731 O O . GLN A 1 91 ? -8.504 1.787 -14.038 1.00 50.00 91 GLN A O 1
ATOM 736 N N . TRP A 1 92 ? -6.338 2.280 -13.833 1.00 51.09 92 TRP A N 1
ATOM 737 C CA . TRP A 1 92 ? -6.025 1.126 -12.975 1.00 51.09 92 TRP A CA 1
ATOM 738 C C . TRP A 1 92 ? -5.972 1.443 -11.479 1.00 51.09 92 TRP A C 1
ATOM 740 O O . TRP A 1 92 ? -5.729 0.537 -10.680 1.00 51.09 92 TRP A O 1
ATOM 750 N N . PHE A 1 93 ? -6.215 2.699 -11.100 1.00 48.50 93 PHE A N 1
ATOM 751 C CA . PHE A 1 93 ? -6.147 3.158 -9.717 1.00 48.50 93 PHE A CA 1
ATOM 752 C C . PHE A 1 93 ? -7.410 3.935 -9.348 1.00 48.50 93 PHE A C 1
ATOM 754 O O . PHE A 1 93 ? -7.836 4.815 -10.091 1.00 48.50 93 PHE A O 1
ATOM 761 N N . ASP A 1 94 ? -8.001 3.597 -8.200 1.00 48.25 94 ASP A N 1
ATOM 762 C CA . ASP A 1 94 ? -9.303 4.120 -7.771 1.00 48.25 94 ASP A CA 1
ATOM 763 C C . ASP A 1 94 ? -9.258 5.588 -7.294 1.00 48.25 94 ASP A C 1
ATOM 765 O O . ASP A 1 94 ? -10.272 6.280 -7.343 1.00 48.25 94 ASP A O 1
ATOM 769 N N . VAL A 1 95 ? -8.106 6.091 -6.829 1.00 47.47 95 VAL A N 1
ATOM 770 C CA . VAL A 1 95 ? -7.945 7.457 -6.287 1.00 47.47 95 VAL A CA 1
ATOM 771 C C . VAL A 1 95 ? -6.524 7.957 -6.558 1.00 47.47 95 VAL A C 1
ATOM 773 O O . VAL A 1 95 ? -5.576 7.197 -6.387 1.00 47.47 95 VAL A O 1
ATOM 776 N N . GLY A 1 96 ? -6.369 9.231 -6.935 1.00 46.47 96 GLY A N 1
ATOM 777 C CA . GLY A 1 96 ? -5.073 9.913 -7.027 1.00 46.47 96 GLY A CA 1
ATOM 778 C C . GLY A 1 96 ? -5.131 11.287 -6.361 1.00 46.47 96 GLY A C 1
ATOM 779 O O . GLY A 1 96 ? -5.965 12.113 -6.728 1.00 46.47 96 GLY A O 1
ATOM 780 N N . TYR A 1 97 ? -4.252 11.542 -5.388 1.00 48.66 97 TYR A N 1
ATOM 781 C CA . TYR A 1 97 ? -4.174 12.823 -4.680 1.00 48.66 97 TYR A CA 1
ATOM 782 C C . TYR A 1 97 ? -3.003 13.648 -5.230 1.00 48.66 97 TYR A C 1
ATOM 784 O O . TYR A 1 97 ? -1.874 13.173 -5.319 1.00 48.66 97 TYR A O 1
ATOM 792 N N . SER A 1 98 ? -3.260 14.895 -5.626 1.00 44.59 98 SER A N 1
ATOM 793 C CA . SER A 1 98 ? -2.225 15.840 -6.056 1.00 44.59 98 SER A CA 1
ATOM 794 C C . SER A 1 98 ? -2.246 17.029 -5.115 1.00 44.59 98 SER A C 1
ATOM 796 O O . SER A 1 98 ? -2.957 18.002 -5.351 1.00 44.59 98 SER A O 1
ATOM 798 N N . SER A 1 99 ? -1.435 16.972 -4.067 1.00 43.56 99 SER A N 1
ATOM 799 C CA . SER A 1 99 ? -1.136 18.157 -3.278 1.00 43.56 99 SER A CA 1
ATOM 800 C C . SER A 1 99 ? -0.130 19.016 -4.055 1.00 43.56 99 SER A C 1
ATOM 802 O O . SER A 1 99 ? 1.080 18.812 -3.984 1.00 43.56 99 SER A O 1
ATOM 804 N N . ARG A 1 100 ? -0.643 19.933 -4.885 1.00 40.56 100 ARG A N 1
ATOM 805 C CA . ARG A 1 100 ? 0.110 21.130 -5.274 1.00 40.56 100 ARG A CA 1
ATOM 806 C C . ARG A 1 100 ? 0.017 22.084 -4.085 1.00 40.56 100 ARG A C 1
ATOM 808 O O . ARG A 1 100 ? -0.985 22.779 -3.965 1.00 40.56 100 ARG A O 1
ATOM 815 N N . TYR A 1 101 ? 1.024 22.097 -3.222 1.00 41.59 101 TYR A N 1
ATOM 816 C CA . TYR A 1 101 ? 1.299 23.289 -2.424 1.00 41.59 101 TYR A CA 1
ATOM 817 C C . TYR A 1 101 ? 2.302 24.137 -3.207 1.00 41.59 101 TYR A C 1
ATOM 819 O O . TYR A 1 101 ? 3.412 23.683 -3.493 1.00 41.59 101 TYR A O 1
ATOM 827 N N . GLY A 1 102 ? 1.837 25.311 -3.629 1.00 36.44 102 GLY A N 1
ATOM 828 C CA . GLY A 1 102 ? 2.657 26.517 -3.683 1.00 36.44 102 GLY A CA 1
ATOM 829 C C . GLY A 1 102 ? 2.515 27.244 -2.356 1.00 36.44 102 GLY A C 1
ATOM 830 O O . GLY A 1 102 ? 1.470 27.023 -1.697 1.00 36.44 102 GLY A O 1
#

Solvent-accessible surface area (backbone atoms only — not comparable to full-atom values): 6186 Å² total; per-residue (Å²): 135,65,80,84,77,52,71,63,46,33,35,37,38,34,44,71,83,47,71,72,39,49,51,53,53,51,50,52,51,55,58,49,48,76,79,39,50,67,47,78,45,80,33,80,64,75,72,96,65,95,71,76,53,48,32,38,38,31,25,55,84,82,30,51,65,36,50,53,53,50,37,68,80,35,72,86,32,45,59,42,34,59,41,73,69,91,53,85,75,69,83,82,43,87,52,65,54,79,88,81,79,130

Nearest PDB structures (foldseek):
  8oxe-assembly1_A  TM=5.885E-01  e=2.053E-01  Solanum tuberosum
  2h0a-assembly1_A  TM=5.794E-01  e=2.603E-01  Thermus thermophilus
  3e7p-assembly1_A  TM=3.927E-01  e=6.265E-02  Phocaeicola vulgatus ATCC 8482
  3t7t-assembly3_C  TM=4.178E-01  e=5.631E-01  Phocaeicola vulgatus ATCC 8482
  2yr0-assembly2_B  TM=4.462E-01  e=1.845E+00  Thermus thermophilus HB8

Secondary structure (DSSP, 8-state):
--GGG-SEEEEEEEE-S-HHHHHHHHHHHHHHHHHSEEEEEEESS----SS--SEEEEESTTTHHHHHHHHHH-TTSEEEE-S--SSSPGGG-S--------

pLDDT: mean 72.32, std 15.35, range [36.44, 91.25]

Radius of gyration: 13.18 Å; Cα contacts (8 Å, |Δi|>4): 160; chains: 1; bounding box: 29×42×33 Å

Sequence (102 aa):
MSLKQKEEITIWAFKDGKKGHEKQINALISELSQFKQLKVYEFNSWEVHSSKPDIIIGAGNNTHKHMLLAKKEHPTAKTIVLMKPSMRPTQWFDVGYSSRYG